Protein AF-A0A8C8RHP8-F1 (afdb_monomer)

Structure (mmCIF, N/CA/C/O backbone):
data_AF-A0A8C8RHP8-F1
#
_entry.id   AF-A0A8C8RHP8-F1
#
loop_
_atom_site.group_PDB
_atom_site.id
_atom_site.type_symbol
_atom_site.label_atom_id
_atom_site.label_alt_id
_atom_site.label_comp_id
_atom_site.label_asym_id
_atom_site.label_entity_id
_atom_site.label_seq_id
_atom_site.pdbx_PDB_ins_code
_atom_site.Cartn_x
_atom_site.Cartn_y
_atom_site.Cartn_z
_atom_site.occupancy
_atom_site.B_iso_or_equiv
_atom_site.auth_seq_id
_atom_site.auth_comp_id
_atom_site.auth_asym_id
_atom_site.auth_atom_id
_atom_site.pdbx_PDB_model_num
ATOM 1 N N . MET A 1 1 ? 25.921 36.607 -24.048 1.00 47.22 1 MET A N 1
ATOM 2 C CA . MET A 1 1 ? 24.919 35.526 -24.138 1.00 47.22 1 MET A CA 1
ATOM 3 C C . MET A 1 1 ? 25.499 34.334 -23.408 1.00 47.22 1 MET A C 1
ATOM 5 O O . MET A 1 1 ? 26.506 33.814 -23.856 1.00 47.22 1 MET A O 1
ATOM 9 N N . SER A 1 2 ? 24.980 34.011 -22.227 1.00 49.50 2 SER A N 1
ATOM 10 C CA . SER A 1 2 ? 25.432 32.855 -21.450 1.00 49.50 2 SER A CA 1
ATOM 11 C C . SER A 1 2 ? 24.870 31.581 -22.078 1.00 49.50 2 SER A C 1
ATOM 13 O O . SER A 1 2 ? 23.648 31.439 -22.143 1.00 49.50 2 SER A O 1
ATOM 15 N N . GLU A 1 3 ? 25.744 30.691 -22.547 1.00 63.91 3 GLU A N 1
ATOM 16 C CA . GLU A 1 3 ? 25.380 29.331 -22.954 1.00 63.91 3 GLU A CA 1
ATOM 17 C C . GLU A 1 3 ? 24.741 28.620 -21.758 1.00 63.91 3 GLU A C 1
ATOM 19 O O . GLU A 1 3 ? 25.352 28.490 -20.695 1.00 63.91 3 GLU A O 1
ATOM 24 N N . GLN A 1 4 ? 23.480 28.214 -21.900 1.00 58.72 4 GLN A N 1
ATOM 25 C CA . GLN A 1 4 ? 22.880 27.276 -20.961 1.00 58.72 4 GLN A CA 1
ATOM 26 C C . GLN A 1 4 ? 23.294 25.862 -21.378 1.00 58.72 4 GLN A C 1
ATOM 28 O O . GLN A 1 4 ? 23.254 25.565 -22.572 1.00 58.72 4 GLN A O 1
ATOM 33 N N . PRO A 1 5 ? 23.692 24.990 -20.438 1.00 62.09 5 PRO A N 1
ATOM 34 C CA . PRO A 1 5 ? 24.022 23.613 -20.773 1.00 62.09 5 PRO A CA 1
ATOM 35 C C . PRO A 1 5 ? 22.772 22.913 -21.313 1.00 62.09 5 PRO A C 1
ATOM 37 O O . PRO A 1 5 ? 21.724 22.928 -20.663 1.00 62.09 5 PRO A O 1
ATOM 40 N N . GLU A 1 6 ? 22.880 22.307 -22.497 1.00 64.94 6 GLU A N 1
ATOM 41 C CA . GLU A 1 6 ? 21.814 21.468 -23.040 1.00 64.94 6 GLU A CA 1
ATOM 42 C C . GLU A 1 6 ? 21.572 20.283 -22.100 1.00 64.94 6 GLU A C 1
ATOM 44 O O . GLU A 1 6 ? 22.398 19.379 -21.957 1.00 64.94 6 GLU A O 1
ATOM 49 N N . LEU A 1 7 ? 20.420 20.296 -21.432 1.00 67.50 7 LEU A N 1
ATOM 50 C CA . LEU A 1 7 ? 19.899 19.157 -20.688 1.00 67.50 7 LEU A CA 1
ATOM 51 C C . LEU A 1 7 ? 19.497 18.069 -21.694 1.00 67.50 7 LEU A C 1
ATOM 53 O O . LEU A 1 7 ? 18.362 18.051 -22.164 1.00 67.50 7 LEU A O 1
ATOM 57 N N . SER A 1 8 ? 20.420 17.166 -22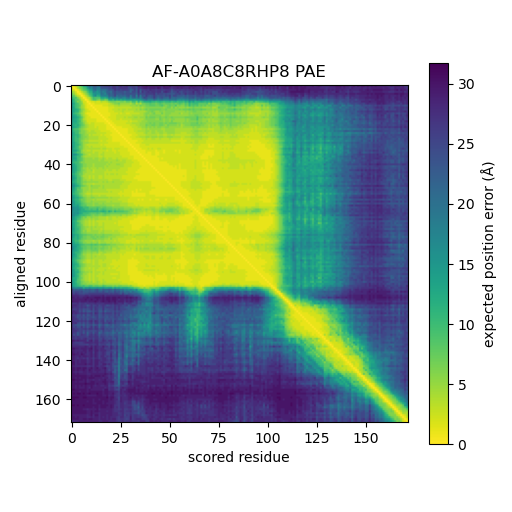.028 1.00 83.31 8 SER A N 1
ATOM 58 C CA . SER A 1 8 ? 20.112 15.944 -22.780 1.00 83.31 8 SER A CA 1
ATOM 59 C C . SER A 1 8 ? 19.968 14.758 -21.823 1.00 83.31 8 SER A C 1
ATOM 61 O O . SER A 1 8 ? 20.799 14.530 -20.944 1.00 83.31 8 SER A O 1
ATOM 63 N N . GLY A 1 9 ? 18.852 14.036 -21.942 1.00 90.56 9 GLY A N 1
ATOM 64 C CA . GLY A 1 9 ? 18.625 12.790 -21.209 1.00 90.56 9 GLY A CA 1
ATOM 65 C C . GLY A 1 9 ? 19.488 11.644 -21.743 1.00 90.56 9 GLY A C 1
ATOM 66 O O . GLY A 1 9 ? 20.145 11.771 -22.775 1.00 90.56 9 GLY A O 1
ATOM 67 N N . LEU A 1 10 ? 19.468 10.505 -21.047 1.00 93.69 10 LEU A N 1
ATOM 68 C CA . LEU A 1 10 ? 20.073 9.273 -21.560 1.00 93.69 10 LEU A CA 1
ATOM 69 C C . LEU A 1 10 ? 19.370 8.844 -22.855 1.00 93.69 10 LEU A C 1
ATOM 71 O O . LEU A 1 10 ? 18.145 8.936 -22.940 1.00 93.69 10 LEU A O 1
AT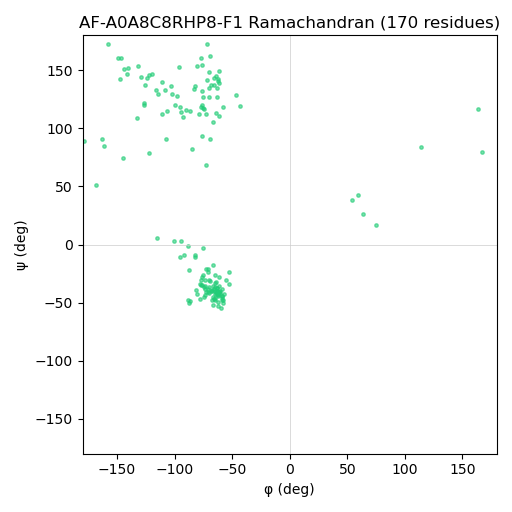OM 75 N N . SER A 1 11 ? 20.136 8.346 -23.831 1.00 95.44 11 SER A N 1
ATOM 76 C CA . SER A 1 11 ? 19.556 7.635 -24.974 1.00 95.44 11 SER A CA 1
ATOM 77 C C . SER A 1 11 ? 18.975 6.294 -24.528 1.00 95.44 11 SER A C 1
ATOM 79 O O . SER A 1 11 ? 19.339 5.766 -23.469 1.00 95.44 11 SER A O 1
ATOM 81 N N . ASP A 1 12 ? 18.113 5.716 -25.358 1.00 96.25 12 ASP A N 1
ATOM 82 C CA . ASP A 1 12 ? 17.510 4.414 -25.085 1.00 96.25 12 ASP A CA 1
ATOM 83 C C . ASP A 1 12 ? 18.587 3.330 -24.926 1.00 96.25 12 ASP A C 1
ATOM 85 O O . ASP A 1 12 ? 18.567 2.563 -23.964 1.00 96.25 12 ASP A O 1
ATOM 89 N N . GLU A 1 13 ? 19.596 3.308 -25.801 1.00 96.69 13 GLU A N 1
ATOM 90 C CA . GLU A 1 13 ? 20.695 2.338 -25.740 1.00 96.69 13 GLU A CA 1
ATOM 91 C C . GLU A 1 13 ? 21.500 2.487 -24.448 1.00 96.69 13 GLU A C 1
ATOM 93 O O . GLU A 1 13 ? 21.848 1.494 -23.804 1.00 96.69 13 GLU A O 1
ATOM 98 N N . ALA A 1 14 ? 21.781 3.730 -24.045 1.00 96.19 14 ALA A N 1
ATOM 99 C CA . ALA A 1 14 ? 22.483 4.009 -22.801 1.00 96.19 14 ALA A CA 1
ATOM 100 C C . ALA A 1 14 ? 21.668 3.543 -21.585 1.00 96.19 14 ALA A C 1
ATOM 102 O O . ALA A 1 14 ? 22.238 2.958 -20.664 1.00 96.19 14 ALA A O 1
ATOM 103 N N . ALA A 1 15 ? 20.347 3.743 -21.593 1.00 97.25 15 ALA A N 1
ATOM 104 C CA . ALA A 1 15 ? 19.465 3.283 -20.527 1.00 97.25 15 ALA A CA 1
ATOM 105 C C . ALA A 1 15 ? 19.433 1.747 -20.430 1.00 97.25 15 ALA A C 1
ATOM 107 O O . ALA A 1 15 ? 19.623 1.200 -19.341 1.00 97.25 15 ALA A O 1
ATOM 108 N N . PHE A 1 16 ? 19.267 1.039 -21.554 1.00 96.94 16 PHE A N 1
ATOM 109 C CA . PHE A 1 16 ? 19.213 -0.427 -21.565 1.00 96.94 16 PHE A CA 1
ATOM 110 C C . PHE A 1 16 ? 20.528 -1.081 -21.132 1.00 96.94 16 PHE A C 1
ATOM 112 O O . PHE A 1 16 ? 20.499 -2.076 -20.409 1.00 96.94 16 PHE A O 1
ATOM 119 N N . ASN A 1 17 ? 21.675 -0.506 -21.502 1.00 97.00 17 ASN A N 1
ATOM 120 C CA . ASN A 1 17 ? 22.989 -1.054 -21.150 1.00 97.00 17 ASN A CA 1
ATOM 121 C C . ASN A 1 17 ? 23.303 -0.999 -19.641 1.00 97.00 17 ASN A C 1
ATOM 123 O O . ASN A 1 17 ? 24.194 -1.712 -19.179 1.00 97.00 17 ASN A O 1
ATOM 127 N N . ILE A 1 18 ? 22.588 -0.177 -18.864 1.00 97.31 18 ILE A N 1
ATOM 128 C CA . ILE A 1 18 ? 22.750 -0.082 -17.401 1.00 97.31 18 ILE A CA 1
ATOM 129 C C . ILE A 1 18 ? 21.870 -1.120 -16.674 1.00 97.31 18 ILE A C 1
ATOM 131 O O . ILE A 1 18 ? 22.145 -1.492 -15.529 1.00 97.31 18 ILE A O 1
ATOM 135 N N . CYS A 1 19 ? 20.813 -1.624 -17.318 1.00 96.69 19 CYS A N 1
ATOM 136 C CA . CYS A 1 19 ? 19.899 -2.591 -16.720 1.00 96.69 19 CYS A CA 1
ATOM 137 C C . CYS A 1 19 ? 20.517 -3.998 -16.660 1.00 96.69 19 CYS A C 1
ATOM 139 O O . CYS A 1 19 ? 20.939 -4.562 -17.663 1.00 96.69 19 CYS A O 1
ATOM 141 N N . SER A 1 20 ? 20.525 -4.601 -15.468 1.00 97.12 20 SER A N 1
ATOM 142 C CA . SER A 1 20 ? 20.994 -5.978 -15.253 1.00 97.12 20 SER A CA 1
ATOM 143 C C . SER A 1 20 ? 19.841 -6.985 -15.258 1.00 97.12 20 SER A C 1
ATOM 145 O O . SER A 1 20 ? 18.715 -6.656 -14.881 1.00 97.12 20 SER A O 1
ATOM 147 N N . SER A 1 21 ? 20.124 -8.238 -15.623 1.00 97.00 21 SER A N 1
ATOM 148 C CA . SER A 1 21 ? 19.159 -9.336 -15.490 1.00 97.00 21 SER A CA 1
ATOM 149 C C . SER A 1 21 ? 18.844 -9.633 -14.012 1.00 97.00 21 SER A C 1
ATOM 151 O O . SER A 1 21 ? 19.770 -9.606 -13.196 1.00 97.00 21 SER A O 1
ATOM 153 N N . PRO A 1 22 ? 17.594 -9.978 -13.647 1.00 97.12 22 PRO A N 1
ATOM 154 C CA . PRO A 1 22 ? 17.244 -10.318 -12.266 1.00 97.12 22 PRO A CA 1
ATOM 155 C C . PRO A 1 22 ? 18.005 -11.544 -11.728 1.00 97.12 22 PRO A C 1
ATOM 157 O O . PRO A 1 22 ? 18.135 -12.552 -12.422 1.00 97.12 22 PRO A O 1
ATOM 160 N N . ASP A 1 23 ? 18.461 -11.489 -10.471 1.00 98.06 23 ASP A N 1
ATOM 161 C CA . ASP A 1 23 ? 19.015 -12.656 -9.765 1.00 98.06 23 ASP A CA 1
ATOM 162 C C . ASP A 1 23 ? 17.889 -13.676 -9.478 1.00 98.06 23 ASP A C 1
ATOM 164 O O . ASP A 1 23 ? 16.814 -13.279 -9.025 1.00 98.06 23 ASP A O 1
ATOM 168 N N . PRO A 1 24 ? 18.093 -14.997 -9.665 1.00 97.69 24 PRO A N 1
ATOM 169 C CA . PRO A 1 24 ? 17.069 -16.008 -9.378 1.00 97.69 24 PRO A CA 1
ATOM 170 C C . PRO A 1 24 ? 16.466 -15.949 -7.964 1.00 97.69 24 PRO A C 1
ATOM 172 O O . PRO A 1 24 ? 15.352 -16.428 -7.753 1.00 97.69 24 PRO A O 1
ATOM 175 N N . LYS A 1 25 ? 17.175 -15.374 -6.986 1.00 96.88 25 LYS A N 1
ATOM 176 C CA . LYS A 1 25 ? 16.687 -15.180 -5.613 1.00 96.88 25 LYS A CA 1
ATOM 177 C C . LYS A 1 25 ? 15.634 -14.080 -5.488 1.00 96.88 25 LYS A C 1
ATOM 179 O O . LYS A 1 25 ? 14.898 -14.089 -4.508 1.00 96.88 25 LYS A O 1
ATOM 184 N N . THR A 1 26 ? 15.548 -13.150 -6.439 1.00 96.81 26 THR A N 1
ATOM 185 C CA . THR A 1 26 ? 14.559 -12.058 -6.422 1.00 96.81 26 THR A CA 1
ATOM 186 C C . THR A 1 26 ? 13.298 -12.386 -7.221 1.00 96.81 26 THR A C 1
ATOM 188 O O . THR A 1 26 ? 12.403 -11.550 -7.304 1.00 96.81 26 THR A O 1
ATOM 191 N N . LYS A 1 27 ? 13.187 -13.603 -7.777 1.00 96.38 27 LYS A N 1
ATOM 192 C CA . LYS A 1 27 ? 12.086 -14.018 -8.668 1.00 96.38 27 LYS A CA 1
ATOM 193 C C . LYS A 1 27 ? 10.680 -13.844 -8.070 1.00 96.38 27 LYS A C 1
ATOM 195 O O . LYS A 1 27 ? 9.737 -13.600 -8.812 1.00 96.38 27 LYS A O 1
ATOM 200 N N . ASP A 1 28 ? 10.559 -13.964 -6.747 1.00 95.75 28 ASP A N 1
ATOM 201 C CA . ASP A 1 28 ? 9.282 -13.903 -6.025 1.00 95.75 28 ASP A CA 1
ATOM 202 C C . ASP A 1 28 ? 9.048 -12.527 -5.366 1.00 95.75 28 ASP A C 1
ATOM 204 O O . ASP A 1 28 ? 8.054 -12.328 -4.666 1.00 95.75 28 ASP A O 1
ATOM 208 N N . PHE A 1 29 ? 9.959 -11.562 -5.558 1.00 97.62 29 PHE A N 1
ATOM 209 C CA . PHE A 1 29 ? 9.779 -10.204 -5.044 1.00 97.62 29 PHE A CA 1
ATOM 210 C C . PHE A 1 29 ? 8.667 -9.482 -5.805 1.00 97.62 29 PHE A C 1
ATOM 212 O O . PHE A 1 29 ? 8.451 -9.682 -7.000 1.00 97.62 29 PHE A O 1
ATOM 219 N N . LEU A 1 30 ? 7.974 -8.588 -5.104 1.00 96.88 30 LEU A N 1
ATOM 220 C CA . LEU A 1 30 ? 6.924 -7.761 -5.680 1.00 96.88 30 LEU A CA 1
ATOM 221 C C . LEU A 1 30 ? 6.969 -6.348 -5.099 1.00 96.88 30 LEU A C 1
ATOM 223 O O . LEU A 1 30 ? 7.301 -6.154 -3.928 1.00 96.88 30 LEU A O 1
ATOM 227 N N . LEU A 1 31 ? 6.608 -5.355 -5.915 1.00 97.31 31 LEU A N 1
ATOM 228 C CA . LEU A 1 31 ? 6.388 -3.991 -5.442 1.00 97.31 31 LEU A CA 1
ATOM 229 C C . LEU A 1 31 ? 5.037 -3.937 -4.723 1.00 97.31 31 LEU A C 1
ATOM 231 O O . LEU A 1 31 ? 3.977 -3.816 -5.341 1.00 97.31 31 LEU A O 1
ATOM 235 N N . GLN A 1 32 ? 5.095 -4.117 -3.408 1.00 98.06 32 GLN A N 1
ATOM 236 C CA . GLN A 1 32 ? 3.914 -4.340 -2.578 1.00 98.06 32 GLN A CA 1
ATOM 237 C C . GLN A 1 32 ? 3.165 -3.041 -2.304 1.00 98.06 32 GLN A C 1
ATOM 239 O O . GLN A 1 32 ? 1.947 -2.996 -2.456 1.00 98.06 32 GLN A O 1
ATOM 244 N N . GLN A 1 33 ? 3.882 -1.984 -1.925 1.00 95.25 33 GLN A N 1
ATOM 245 C CA . GLN A 1 33 ? 3.274 -0.747 -1.450 1.00 95.25 33 GLN A CA 1
ATOM 246 C C . GLN A 1 33 ? 4.026 0.500 -1.885 1.00 95.25 33 GLN A C 1
ATOM 248 O O . GLN A 1 33 ? 5.249 0.503 -2.018 1.00 95.25 33 GLN A O 1
ATOM 253 N N . THR A 1 34 ? 3.269 1.583 -2.018 1.00 98.12 34 THR A N 1
ATOM 254 C CA . THR A 1 34 ? 3.766 2.957 -1.958 1.00 98.12 34 THR A CA 1
ATOM 255 C C . THR A 1 34 ? 3.161 3.626 -0.732 1.00 98.12 34 THR A C 1
ATOM 257 O O . THR A 1 34 ? 1.948 3.579 -0.546 1.00 98.12 34 THR A O 1
ATOM 260 N N . MET A 1 35 ? 3.990 4.249 0.105 1.00 98.06 35 MET A N 1
ATOM 261 C CA . MET A 1 35 ? 3.529 4.886 1.339 1.00 98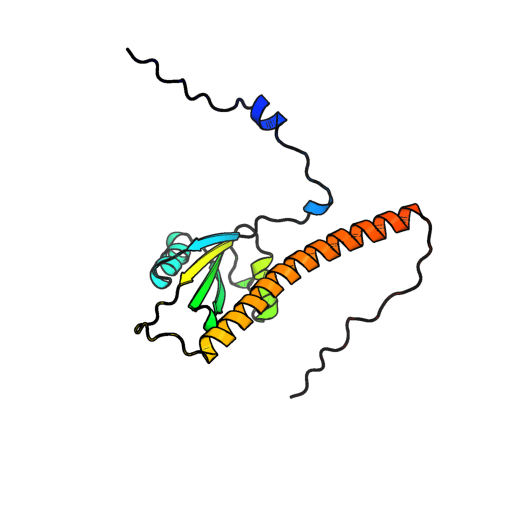.06 35 MET A CA 1
ATOM 262 C C . MET A 1 35 ? 3.439 6.401 1.185 1.00 98.06 35 MET A C 1
ATOM 264 O O . MET A 1 35 ? 4.405 7.047 0.776 1.00 98.06 35 MET A O 1
ATOM 268 N N . LEU A 1 36 ? 2.295 6.975 1.564 1.00 96.94 36 LEU A N 1
ATOM 269 C CA . LEU A 1 36 ? 2.070 8.417 1.628 1.00 96.94 36 LEU A CA 1
ATOM 270 C C . LEU A 1 36 ? 1.581 8.827 3.018 1.00 96.94 36 LEU A C 1
ATOM 272 O O . LEU A 1 36 ? 0.690 8.212 3.606 1.00 96.94 36 LEU A O 1
ATOM 276 N N . ARG A 1 37 ? 2.119 9.930 3.542 1.00 97.25 37 ARG A N 1
ATOM 277 C CA . ARG A 1 37 ? 1.617 10.523 4.788 1.00 97.25 37 ARG A CA 1
ATOM 278 C C . ARG A 1 37 ? 0.413 11.405 4.501 1.00 97.25 37 ARG A C 1
ATOM 280 O O . ARG A 1 37 ? 0.456 12.249 3.610 1.00 97.25 37 ARG A O 1
ATOM 287 N N . ILE A 1 38 ? -0.633 11.252 5.303 1.00 97.00 38 ILE A N 1
ATOM 288 C CA . ILE A 1 38 ? -1.892 11.977 5.143 1.00 97.00 38 ILE A CA 1
ATOM 289 C C . ILE A 1 38 ? -2.273 12.754 6.402 1.00 97.00 38 ILE A C 1
ATOM 291 O O . ILE A 1 38 ? -2.076 12.316 7.539 1.00 97.00 38 ILE A O 1
ATOM 295 N N . LYS A 1 39 ? -2.854 13.938 6.190 1.00 94.75 39 LYS A N 1
ATOM 296 C CA . LYS A 1 39 ? -3.265 14.834 7.277 1.00 94.75 39 LYS A CA 1
ATOM 297 C C . LYS A 1 39 ? -4.603 14.436 7.898 1.00 94.75 39 LYS A C 1
ATOM 299 O O . LYS A 1 39 ? -4.723 14.474 9.115 1.00 94.75 39 LYS A O 1
ATOM 304 N N . ASP A 1 40 ? -5.588 14.075 7.078 1.00 95.75 40 ASP A N 1
ATOM 305 C CA . ASP A 1 40 ? -6.945 13.734 7.516 1.00 95.75 40 ASP A CA 1
ATOM 306 C C . ASP A 1 40 ? -7.399 12.425 6.846 1.00 95.75 40 ASP A C 1
ATOM 308 O O . ASP A 1 40 ? -7.674 12.424 5.642 1.00 95.75 40 ASP A O 1
ATOM 312 N N . PRO A 1 41 ? -7.497 11.311 7.597 1.00 97.00 41 PRO A N 1
ATOM 313 C CA . PRO A 1 41 ? -7.861 10.016 7.040 1.00 97.00 41 PRO A CA 1
ATOM 314 C C . PRO A 1 41 ? -9.283 9.985 6.498 1.00 97.00 41 PRO A C 1
ATOM 316 O O . PRO A 1 41 ? -9.530 9.239 5.562 1.00 97.00 41 PRO A O 1
ATOM 319 N N . LYS A 1 42 ? -10.212 10.809 6.997 1.00 97.75 42 LYS A N 1
ATOM 320 C CA . LYS A 1 42 ? -11.591 10.801 6.491 1.00 97.75 42 LYS A CA 1
ATOM 321 C C . LYS A 1 42 ? -11.646 11.316 5.058 1.00 97.75 42 LYS A C 1
ATOM 323 O O . LYS A 1 42 ? -12.225 10.667 4.195 1.00 97.75 42 LYS A O 1
ATOM 328 N N . LYS A 1 43 ? -10.988 12.452 4.804 1.00 98.06 43 LYS A N 1
ATOM 329 C CA . LYS A 1 43 ? -10.902 13.046 3.463 1.00 98.06 43 LYS A CA 1
ATOM 330 C C . LYS A 1 43 ? -10.130 12.151 2.504 1.00 98.06 43 LYS A C 1
ATOM 332 O O . LYS A 1 43 ? -10.552 11.972 1.368 1.00 98.06 43 LYS A O 1
ATOM 337 N N . SER A 1 44 ? -9.014 11.579 2.959 1.00 98.31 44 SER A N 1
ATOM 338 C CA . SER A 1 44 ? -8.212 10.690 2.121 1.00 98.31 44 SER A CA 1
ATOM 339 C C . SER A 1 44 ? -8.956 9.399 1.778 1.00 98.31 44 SER A C 1
ATOM 341 O O . SER A 1 44 ? -8.993 9.033 0.610 1.00 98.31 44 SER A O 1
ATOM 343 N N . LEU A 1 45 ? -9.585 8.731 2.751 1.00 98.62 45 LEU A N 1
ATOM 344 C CA . LEU A 1 45 ? -10.348 7.508 2.489 1.00 98.62 45 LEU A CA 1
ATOM 345 C C . LEU A 1 45 ? -11.530 7.773 1.557 1.00 98.62 45 LEU A C 1
ATOM 347 O O . LEU A 1 45 ? -11.722 7.007 0.621 1.00 98.62 45 LEU A O 1
ATOM 351 N N . ASP A 1 46 ? -12.276 8.862 1.757 1.00 98.62 46 ASP A N 1
ATOM 352 C CA . ASP A 1 46 ? -13.353 9.249 0.840 1.00 98.62 46 ASP A CA 1
ATOM 353 C C . ASP A 1 46 ? -12.824 9.464 -0.585 1.00 98.62 46 ASP A C 1
ATOM 355 O O . ASP A 1 46 ? -13.344 8.879 -1.529 1.00 98.62 46 ASP A O 1
ATOM 359 N N . PHE A 1 47 ? -11.734 10.215 -0.746 1.00 98.69 47 PHE A N 1
ATOM 360 C CA . PHE A 1 47 ? -11.129 10.451 -2.055 1.00 98.69 47 PHE A CA 1
ATOM 361 C C . PHE A 1 47 ? -10.683 9.150 -2.741 1.00 98.69 47 PHE A C 1
ATOM 363 O O . PHE A 1 47 ? -11.116 8.856 -3.854 1.00 98.69 47 PHE A O 1
ATOM 370 N N . TYR A 1 48 ? -9.858 8.337 -2.078 1.00 98.62 48 TYR A N 1
ATOM 371 C CA . TYR A 1 48 ? -9.311 7.131 -2.701 1.00 98.62 48 TYR A CA 1
ATOM 372 C C . TYR A 1 48 ? -10.375 6.054 -2.945 1.00 98.62 48 TYR A C 1
ATOM 374 O O . TYR A 1 48 ? -10.275 5.328 -3.928 1.00 98.62 48 TYR A O 1
ATOM 382 N N . THR A 1 49 ? -11.411 5.961 -2.107 1.00 98.44 49 THR A N 1
ATOM 383 C CA . THR A 1 49 ? -12.462 4.948 -2.291 1.00 98.44 49 THR A CA 1
ATOM 384 C C . THR A 1 49 ? -13.583 5.411 -3.218 1.00 98.44 49 THR A C 1
ATOM 386 O O . THR A 1 49 ? -13.915 4.709 -4.165 1.00 98.44 49 THR A O 1
ATOM 389 N N . ARG A 1 50 ? -14.159 6.599 -3.001 1.00 98.31 50 ARG A N 1
ATOM 390 C CA . ARG A 1 50 ? -15.323 7.084 -3.759 1.00 98.31 50 ARG A CA 1
ATOM 391 C C . ARG A 1 50 ? -14.948 7.692 -5.108 1.00 98.31 50 ARG A C 1
ATOM 393 O O . ARG A 1 50 ? -15.695 7.509 -6.060 1.00 98.31 50 ARG A O 1
ATOM 400 N N . ILE A 1 51 ? -13.843 8.439 -5.187 1.00 98.25 51 ILE A N 1
ATOM 401 C CA . ILE A 1 51 ? -13.427 9.109 -6.433 1.00 98.25 51 ILE A CA 1
ATOM 402 C C . ILE A 1 51 ? -12.554 8.187 -7.277 1.00 98.25 51 ILE A C 1
ATOM 404 O O . ILE A 1 51 ? -12.786 8.059 -8.473 1.00 98.25 51 ILE A O 1
ATOM 408 N N . LEU A 1 52 ? -11.559 7.548 -6.657 1.00 98.19 52 LEU A N 1
ATOM 409 C CA . LEU A 1 52 ? -10.615 6.690 -7.376 1.00 98.19 52 LEU A CA 1
ATOM 410 C C . LEU A 1 52 ? -11.034 5.218 -7.421 1.00 98.19 52 LEU A C 1
ATOM 412 O O . LEU A 1 52 ? -10.422 4.459 -8.155 1.00 98.19 52 LEU A O 1
ATOM 416 N N . GLY A 1 53 ? -12.070 4.802 -6.687 1.00 98.19 53 GLY A N 1
ATOM 417 C CA . GLY A 1 53 ? -12.592 3.433 -6.764 1.00 98.19 53 GLY A CA 1
ATOM 418 C C . GLY A 1 53 ? -11.730 2.374 -6.068 1.00 98.19 53 GLY A C 1
ATOM 419 O O . GLY A 1 53 ? -11.894 1.190 -6.345 1.00 98.19 53 GLY A O 1
ATOM 420 N N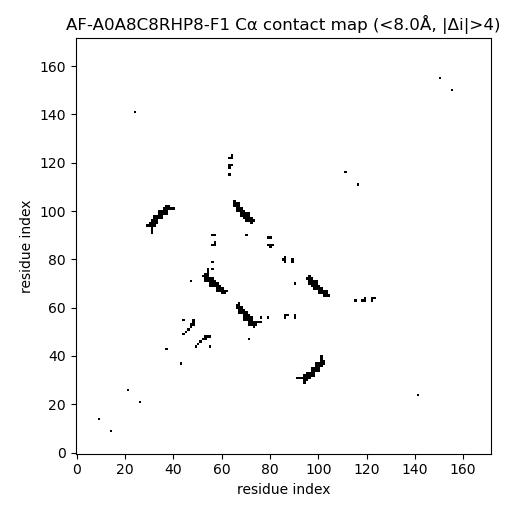 . MET A 1 54 ? -10.808 2.760 -5.181 1.00 98.62 54 MET A N 1
ATOM 421 C CA . MET A 1 54 ? -10.014 1.800 -4.410 1.00 98.62 54 MET A CA 1
ATOM 422 C C . MET A 1 54 ? -10.819 1.188 -3.258 1.00 98.62 54 MET A C 1
ATOM 424 O O . MET A 1 54 ? -11.786 1.757 -2.745 1.00 98.62 54 MET A O 1
ATOM 428 N N . THR A 1 55 ? -10.349 0.046 -2.775 1.00 98.62 55 THR A N 1
ATOM 429 C CA . THR A 1 55 ? -10.896 -0.659 -1.619 1.00 98.62 55 THR A CA 1
ATOM 430 C C . THR A 1 55 ? -9.942 -0.542 -0.434 1.00 98.62 55 THR A C 1
ATOM 432 O O . THR A 1 55 ? -8.744 -0.777 -0.568 1.00 98.62 55 THR A O 1
ATOM 435 N N . LEU A 1 56 ? -10.469 -0.201 0.747 1.00 98.50 56 LEU A N 1
ATOM 436 C CA . LEU A 1 56 ? -9.726 -0.297 2.006 1.00 98.50 56 LEU A CA 1
ATOM 437 C C . LEU A 1 56 ? -9.591 -1.774 2.405 1.00 98.50 56 LEU A C 1
ATOM 439 O O . LEU A 1 56 ? -10.585 -2.403 2.759 1.00 98.50 56 LEU A O 1
ATOM 443 N N . LEU A 1 57 ? -8.367 -2.296 2.373 1.00 98.06 57 LEU A N 1
ATOM 444 C CA . LEU A 1 57 ? -8.058 -3.699 2.658 1.00 98.06 57 LEU A CA 1
ATOM 445 C C . LEU A 1 57 ? -7.852 -3.947 4.154 1.00 98.06 57 LEU A C 1
ATOM 447 O O . LEU A 1 57 ? -8.416 -4.869 4.742 1.00 98.06 57 LEU A O 1
ATOM 451 N N . GLN A 1 58 ? -7.040 -3.097 4.784 1.00 97.00 58 GLN A N 1
ATOM 452 C CA . GLN A 1 58 ? -6.612 -3.268 6.168 1.00 97.00 58 GLN A CA 1
ATOM 453 C C . GLN A 1 58 ? -6.416 -1.910 6.838 1.00 97.00 58 GLN A C 1
ATOM 455 O O . GLN A 1 58 ? -5.891 -0.966 6.245 1.00 97.00 58 GLN A O 1
ATOM 460 N N . LYS A 1 59 ? -6.791 -1.837 8.115 1.00 96.69 59 LYS A N 1
ATOM 461 C CA . LYS A 1 59 ? -6.423 -0.750 9.023 1.00 96.69 59 LYS A CA 1
ATOM 462 C C . LYS A 1 59 ? -5.560 -1.319 10.141 1.00 96.69 59 LYS A C 1
ATOM 464 O O . LYS A 1 59 ? -5.918 -2.338 10.731 1.00 96.69 59 LYS A O 1
ATOM 469 N N . CYS A 1 60 ? -4.449 -0.656 10.435 1.00 93.12 60 CYS A N 1
ATOM 470 C CA . CYS A 1 60 ? -3.557 -1.019 11.532 1.00 93.12 60 CYS A CA 1
ATOM 471 C C . CYS A 1 60 ? -3.344 0.201 12.424 1.00 93.12 60 CYS A C 1
ATOM 473 O O . CYS A 1 60 ? -2.867 1.233 11.957 1.00 93.12 60 CYS A O 1
ATOM 475 N N . ASP A 1 61 ? -3.677 0.091 13.707 1.00 92.56 61 ASP A N 1
ATOM 476 C CA . ASP A 1 61 ? -3.438 1.154 14.681 1.00 92.56 61 ASP A CA 1
ATOM 477 C C . ASP A 1 61 ? -2.239 0.824 15.556 1.00 92.56 61 ASP A C 1
ATOM 479 O O . ASP A 1 61 ? -2.116 -0.282 16.084 1.00 92.56 61 ASP A O 1
ATOM 483 N N . PHE A 1 62 ? -1.390 1.822 15.780 1.00 89.94 62 PHE A N 1
ATOM 484 C CA . PHE A 1 62 ? -0.252 1.717 16.681 1.00 89.94 62 PHE A CA 1
ATOM 485 C C . PHE A 1 62 ? -0.359 2.791 17.768 1.00 89.94 62 PHE A C 1
ATOM 487 O O . PHE A 1 62 ? 0.334 3.810 17.693 1.00 89.94 62 PHE A O 1
ATOM 494 N N . PRO A 1 63 ? -1.193 2.582 18.808 1.00 87.00 63 PRO A N 1
ATOM 495 C CA . PRO A 1 63 ? -1.463 3.589 19.837 1.00 87.00 63 PRO A CA 1
ATOM 496 C C . PRO A 1 63 ? -0.195 4.073 20.533 1.00 87.00 63 PRO A C 1
ATOM 498 O O . PRO A 1 63 ? 0.008 5.269 20.716 1.00 87.00 63 PRO A O 1
ATOM 501 N N . THR A 1 64 ? 0.708 3.141 20.848 1.00 82.38 64 THR A N 1
ATOM 502 C CA . THR A 1 64 ? 1.991 3.455 21.469 1.00 82.38 64 THR A CA 1
ATOM 503 C C . THR A 1 64 ? 2.811 4.401 20.595 1.00 82.38 64 THR A C 1
ATOM 505 O O . THR A 1 64 ? 3.332 5.380 21.109 1.00 82.38 64 THR A O 1
ATOM 508 N N . MET A 1 65 ? 2.880 4.160 19.281 1.00 78.31 65 MET A N 1
ATOM 509 C CA . MET A 1 65 ? 3.662 4.971 18.337 1.00 78.31 65 MET A CA 1
ATOM 510 C C . MET A 1 65 ? 2.894 6.164 17.754 1.00 78.31 65 MET A C 1
ATOM 512 O O . MET A 1 65 ? 3.476 6.953 17.014 1.00 78.31 65 MET A O 1
ATOM 516 N N . LYS A 1 66 ? 1.621 6.336 18.131 1.00 88.94 66 LYS A N 1
ATOM 517 C CA . LYS A 1 66 ? 0.763 7.470 17.764 1.00 88.94 66 LYS A CA 1
ATOM 518 C C . LYS A 1 66 ? 0.568 7.632 16.254 1.00 88.94 66 LYS A C 1
ATOM 520 O O . LYS A 1 66 ? 0.592 8.748 15.742 1.00 88.94 66 LYS A O 1
ATOM 525 N N . PHE A 1 67 ? 0.345 6.539 15.532 1.00 88.88 67 PHE A N 1
ATOM 526 C CA . PHE A 1 67 ? -0.090 6.602 14.136 1.00 88.88 67 PHE A CA 1
ATOM 527 C C . PHE A 1 67 ? -1.012 5.436 13.770 1.00 88.88 67 PHE A C 1
ATOM 529 O O . PHE A 1 67 ? -1.029 4.402 14.442 1.00 88.88 67 PHE A O 1
ATOM 536 N N . SER A 1 68 ? -1.757 5.621 12.685 1.00 94.50 68 SER A N 1
ATOM 537 C CA . SER A 1 68 ? -2.566 4.590 12.036 1.00 94.50 68 SER A CA 1
ATOM 538 C C . SER A 1 68 ? -2.133 4.433 10.582 1.00 94.50 68 SER A C 1
ATOM 540 O O . SER A 1 68 ? -1.782 5.420 9.932 1.00 94.50 68 SER A O 1
ATOM 542 N N . LEU A 1 69 ? -2.196 3.206 10.076 1.00 97.25 69 LEU A N 1
ATOM 543 C CA . LEU A 1 69 ? -1.973 2.858 8.677 1.00 97.25 69 LEU A CA 1
ATOM 544 C C . LEU A 1 69 ? -3.288 2.401 8.048 1.00 97.25 69 LEU A C 1
ATOM 546 O O . LEU A 1 69 ? -4.052 1.658 8.673 1.00 97.25 69 LEU A O 1
ATOM 550 N N . TYR A 1 70 ? -3.525 2.821 6.811 1.00 98.44 70 TYR A N 1
ATOM 551 C CA . TYR A 1 70 ? -4.657 2.394 5.995 1.00 98.44 70 TYR A CA 1
ATOM 552 C C . TYR A 1 70 ? -4.124 1.871 4.666 1.00 98.44 70 TYR A C 1
ATOM 554 O O . TYR A 1 70 ? -3.473 2.615 3.940 1.00 98.44 70 TYR A O 1
ATOM 562 N N . PHE A 1 71 ? -4.396 0.609 4.355 1.00 98.44 71 PHE A N 1
ATOM 563 C CA . PHE A 1 71 ? -3.945 -0.041 3.127 1.00 98.44 71 PHE A CA 1
ATOM 564 C C . PHE A 1 71 ? -5.078 -0.062 2.114 1.00 98.44 71 PHE A C 1
ATOM 566 O O . PHE A 1 71 ? -6.132 -0.632 2.395 1.00 98.44 71 PHE A O 1
ATOM 573 N N . LEU A 1 72 ? -4.867 0.551 0.953 1.00 98.62 72 LEU A N 1
ATOM 574 C CA . LEU A 1 72 ? -5.840 0.594 -0.132 1.00 98.62 72 LEU A CA 1
ATOM 575 C C . LEU A 1 72 ? -5.282 -0.052 -1.396 1.00 98.62 72 LEU A C 1
ATOM 577 O O . LEU A 1 72 ? -4.089 0.048 -1.661 1.00 98.62 72 LEU A O 1
ATOM 581 N N . ALA A 1 73 ? -6.137 -0.692 -2.186 1.00 98.56 73 ALA A N 1
ATOM 582 C CA . ALA A 1 73 ? -5.773 -1.215 -3.501 1.00 98.56 73 ALA A CA 1
ATOM 583 C C . ALA A 1 73 ? -7.013 -1.402 -4.384 1.00 98.56 73 ALA A C 1
ATOM 585 O O . ALA A 1 73 ? -8.145 -1.284 -3.909 1.00 98.56 73 ALA A O 1
ATOM 586 N N . TYR A 1 74 ? -6.800 -1.728 -5.656 1.00 98.56 74 TYR A N 1
ATOM 587 C CA . TYR A 1 74 ? -7.857 -2.188 -6.556 1.00 98.56 74 TYR A CA 1
ATOM 588 C C . TYR A 1 74 ? -8.071 -3.694 -6.387 1.00 98.56 74 TYR A C 1
ATOM 590 O O . TYR A 1 74 ? -7.525 -4.493 -7.138 1.00 98.56 74 TYR A O 1
ATOM 598 N N . GLU A 1 75 ? -8.848 -4.068 -5.375 1.00 98.12 75 GLU A N 1
ATOM 599 C CA . GLU A 1 75 ? -9.215 -5.457 -5.076 1.00 98.12 75 GLU A CA 1
ATOM 600 C C . GLU A 1 75 ? -10.727 -5.551 -4.838 1.00 98.12 75 GLU A C 1
ATOM 602 O O . GLU A 1 75 ? -11.355 -4.574 -4.393 1.00 98.12 75 GLU A O 1
ATOM 607 N N . ASP A 1 76 ? -11.302 -6.729 -5.091 1.00 97.50 76 ASP A N 1
ATOM 608 C CA . ASP A 1 76 ? -12.685 -7.014 -4.717 1.00 97.50 76 ASP A CA 1
ATOM 609 C C . ASP A 1 76 ? -12.792 -7.119 -3.187 1.00 97.50 76 ASP A C 1
ATOM 611 O O . ASP A 1 76 ? -11.991 -7.760 -2.506 1.00 97.50 76 ASP A O 1
ATOM 615 N N . LYS A 1 77 ? -13.822 -6.482 -2.632 1.00 95.69 77 LYS A N 1
ATOM 616 C CA . LYS A 1 77 ? -14.159 -6.565 -1.209 1.00 95.69 77 LYS A CA 1
ATOM 617 C C . LYS A 1 77 ? -14.503 -7.991 -0.782 1.00 95.69 77 LYS A C 1
ATOM 619 O O . LYS A 1 77 ? -14.305 -8.318 0.385 1.00 95.69 77 LYS A O 1
ATOM 624 N N . ASN A 1 78 ? -15.016 -8.811 -1.698 1.00 97.19 78 ASN A N 1
ATOM 625 C CA . ASN A 1 78 ? -15.400 -10.194 -1.424 1.00 97.19 78 ASN A CA 1
ATOM 626 C C . ASN A 1 78 ? -14.191 -11.116 -1.209 1.00 97.19 78 ASN A C 1
ATOM 628 O O . ASN A 1 78 ? -14.314 -12.116 -0.505 1.00 97.19 78 ASN A O 1
ATOM 632 N N . ASP A 1 79 ? -13.025 -10.750 -1.746 1.00 97.06 79 ASP A N 1
ATOM 633 C CA . ASP A 1 79 ? -11.789 -11.526 -1.608 1.00 97.06 79 ASP A CA 1
ATOM 634 C C . ASP A 1 79 ? -11.063 -11.259 -0.282 1.00 97.06 79 ASP A C 1
ATOM 636 O O . ASP A 1 79 ? -10.107 -11.959 0.055 1.00 97.06 79 ASP A O 1
ATOM 640 N N . ILE A 1 80 ? -11.502 -10.251 0.485 1.00 97.62 80 ILE A N 1
ATOM 641 C CA . ILE A 1 80 ? -10.873 -9.858 1.747 1.00 97.62 80 ILE A CA 1
ATOM 642 C C . ILE A 1 80 ? -11.214 -10.895 2.832 1.00 97.62 80 ILE A C 1
ATOM 644 O O . ILE A 1 80 ? -12.379 -10.996 3.237 1.00 97.62 80 ILE A O 1
ATOM 648 N N . PRO A 1 81 ? -10.220 -11.615 3.390 1.00 97.25 81 PRO A N 1
ATOM 649 C CA . PRO A 1 81 ? -10.477 -12.592 4.442 1.00 97.25 81 PRO A CA 1
ATOM 650 C C . PRO A 1 81 ? -11.068 -11.949 5.700 1.00 97.25 81 PRO A C 1
ATOM 652 O O . PRO A 1 81 ? -10.670 -10.858 6.123 1.00 97.25 81 PRO A O 1
ATOM 655 N N . GLN A 1 82 ? -11.998 -12.652 6.348 1.00 95.12 82 GLN A N 1
ATOM 656 C CA . GLN A 1 82 ? -12.628 -12.166 7.578 1.00 95.12 82 GLN A CA 1
ATOM 657 C C . GLN A 1 82 ? -11.718 -12.333 8.798 1.00 95.12 82 GLN A C 1
ATOM 659 O O . GLN A 1 82 ? -11.706 -11.454 9.663 1.00 95.12 82 GLN A O 1
ATOM 664 N N . ASP A 1 83 ? -10.907 -13.393 8.859 1.00 95.50 83 ASP A N 1
ATOM 665 C CA . ASP A 1 83 ? -9.931 -13.550 9.938 1.00 95.50 83 ASP A CA 1
ATOM 666 C C . ASP A 1 83 ? -8.842 -12.469 9.866 1.00 95.50 83 ASP A C 1
ATOM 668 O O . ASP A 1 83 ? -8.318 -12.137 8.803 1.00 95.50 83 ASP A O 1
ATOM 672 N N . THR A 1 84 ? -8.481 -11.910 11.021 1.00 90.38 84 THR A N 1
ATOM 673 C CA . THR A 1 84 ? -7.529 -10.791 11.093 1.00 90.38 84 THR A CA 1
ATOM 674 C C . THR A 1 84 ? -6.127 -11.191 10.626 1.00 90.38 84 THR A C 1
ATOM 676 O O . THR A 1 84 ? -5.449 -10.401 9.964 1.00 90.38 84 THR A O 1
ATOM 679 N N . LYS A 1 85 ? -5.659 -12.396 10.974 1.00 90.38 85 LYS A N 1
ATOM 680 C CA . LYS A 1 85 ? -4.306 -12.851 10.620 1.00 90.38 85 LYS A CA 1
ATOM 681 C C . LYS A 1 85 ? -4.232 -13.185 9.138 1.00 90.38 85 LYS A C 1
ATOM 683 O O . LYS A 1 85 ? -3.281 -12.773 8.475 1.00 90.38 85 LYS A O 1
ATOM 688 N N . GLU A 1 86 ? -5.248 -13.865 8.619 1.00 93.19 86 GLU A N 1
ATOM 689 C CA . GLU A 1 86 ? -5.356 -14.178 7.194 1.00 93.19 86 GLU A CA 1
ATOM 690 C C . GLU A 1 86 ? -5.458 -12.907 6.353 1.00 93.19 86 GLU A C 1
ATOM 692 O O . GLU A 1 86 ? -4.720 -12.759 5.383 1.00 93.19 86 GLU A O 1
ATOM 697 N N . ARG A 1 87 ? -6.276 -11.935 6.771 1.00 95.25 87 ARG A N 1
ATOM 698 C CA . ARG A 1 87 ? -6.394 -10.633 6.097 1.00 95.25 87 ARG A CA 1
ATOM 699 C C . ARG A 1 87 ? -5.081 -9.873 6.064 1.00 95.25 87 ARG A C 1
ATOM 701 O O . ARG A 1 87 ? -4.748 -9.266 5.049 1.00 95.25 87 ARG A O 1
ATOM 708 N N . THR A 1 88 ? -4.324 -9.930 7.157 1.00 92.94 88 THR A N 1
ATOM 709 C CA . THR A 1 88 ? -2.998 -9.315 7.251 1.00 92.94 88 THR A CA 1
ATOM 710 C C . THR A 1 88 ? -2.048 -9.947 6.232 1.00 92.94 88 THR A C 1
ATOM 712 O O . THR A 1 88 ? -1.467 -9.236 5.414 1.00 92.94 88 THR A O 1
ATOM 715 N N . ALA A 1 89 ? -1.928 -11.279 6.228 1.00 93.81 89 ALA A N 1
ATOM 716 C CA . ALA A 1 89 ? -1.078 -11.996 5.277 1.00 93.81 89 ALA A CA 1
ATOM 717 C C . ALA A 1 89 ? -1.512 -11.759 3.819 1.00 93.81 89 ALA A C 1
ATOM 719 O O . ALA A 1 89 ? -0.679 -11.506 2.950 1.00 93.81 89 ALA A O 1
ATOM 720 N N . TRP A 1 90 ? -2.821 -11.775 3.564 1.00 97.56 90 TRP A N 1
ATOM 721 C CA . TRP A 1 90 ? -3.402 -11.516 2.254 1.00 97.56 90 TRP A CA 1
ATOM 722 C C . TRP A 1 90 ? -3.094 -10.095 1.768 1.00 97.56 90 TRP A C 1
ATOM 724 O O . TRP A 1 90 ? -2.540 -9.941 0.679 1.00 97.56 90 TRP A O 1
ATOM 734 N N . THR A 1 91 ? -3.333 -9.073 2.598 1.00 96.38 91 THR A N 1
ATOM 735 C CA . THR A 1 91 ? -3.087 -7.656 2.268 1.00 96.38 91 THR A CA 1
ATOM 736 C C . THR A 1 91 ? -1.625 -7.415 1.903 1.00 96.38 91 THR A C 1
ATOM 738 O O . THR A 1 91 ? -1.338 -6.840 0.856 1.00 96.38 91 THR A O 1
ATOM 741 N N . PHE A 1 92 ? -0.686 -7.917 2.711 1.00 95.81 92 PHE A N 1
ATOM 742 C CA . PHE A 1 92 ? 0.751 -7.738 2.468 1.00 95.81 92 PHE A CA 1
ATOM 743 C C . PHE A 1 92 ? 1.310 -8.612 1.333 1.00 95.81 92 PHE A C 1
ATOM 745 O O . PHE A 1 92 ? 2.476 -8.475 0.974 1.00 95.81 92 PHE A O 1
ATOM 752 N N . SER A 1 93 ? 0.486 -9.474 0.732 1.00 96.19 93 SER A N 1
ATOM 753 C CA . SER A 1 93 ? 0.813 -10.188 -0.510 1.00 96.19 93 SER A CA 1
ATOM 754 C C . SER A 1 93 ? 0.278 -9.494 -1.770 1.00 96.19 93 SER A C 1
ATOM 756 O O . SER A 1 93 ? 0.634 -9.892 -2.880 1.00 96.19 93 SER A O 1
ATOM 758 N N . ARG A 1 94 ? -0.591 -8.479 -1.627 1.00 98.00 94 ARG A N 1
ATOM 759 C CA . ARG A 1 94 ? -1.149 -7.735 -2.764 1.00 98.00 94 ARG A CA 1
ATOM 760 C C . ARG A 1 94 ? -0.087 -6.837 -3.389 1.00 98.00 94 ARG A C 1
ATOM 762 O O . ARG A 1 94 ? 0.718 -6.225 -2.686 1.00 98.00 94 ARG A O 1
ATOM 769 N N . LYS A 1 95 ? -0.097 -6.747 -4.718 1.00 97.88 95 LYS A N 1
ATOM 770 C CA . LYS A 1 95 ? 0.769 -5.833 -5.474 1.00 97.88 95 LYS A CA 1
ATOM 771 C C . LYS A 1 95 ? 0.174 -4.425 -5.458 1.00 97.88 95 LYS A C 1
ATOM 773 O O . LYS A 1 95 ? -1.040 -4.278 -5.385 1.00 97.88 95 LYS A O 1
ATOM 778 N N . ALA A 1 96 ? 1.027 -3.412 -5.599 1.00 97.81 96 ALA A N 1
ATOM 779 C CA . ALA A 1 96 ? 0.614 -2.033 -5.877 1.00 97.81 96 ALA A CA 1
ATOM 780 C C . ALA A 1 96 ? -0.414 -1.441 -4.888 1.00 97.81 96 ALA A C 1
ATOM 782 O O . ALA A 1 96 ? -1.310 -0.690 -5.271 1.00 97.81 96 ALA A O 1
ATOM 783 N N . THR A 1 97 ? -0.278 -1.763 -3.604 1.00 98.00 97 THR A N 1
ATOM 784 C CA . THR A 1 97 ? -1.090 -1.152 -2.551 1.00 98.00 97 THR A CA 1
ATOM 785 C C . THR A 1 97 ? -0.620 0.272 -2.239 1.00 98.00 97 THR A C 1
ATOM 787 O O . THR A 1 97 ? 0.540 0.646 -2.437 1.00 98.00 97 THR A O 1
ATOM 790 N N . LEU A 1 98 ? -1.536 1.082 -1.729 1.00 98.62 98 LEU A N 1
ATOM 791 C CA . LEU A 1 98 ? -1.277 2.408 -1.202 1.00 98.62 98 LEU A CA 1
ATOM 792 C C . LEU A 1 98 ? -1.380 2.364 0.324 1.00 98.62 98 LEU A C 1
ATOM 794 O O . LEU A 1 98 ? -2.456 2.132 0.875 1.00 98.62 98 LEU A O 1
ATOM 798 N N . GLU A 1 99 ? -0.263 2.605 1.003 1.00 98.50 99 GLU A N 1
ATOM 799 C CA . GLU A 1 99 ? -0.196 2.719 2.458 1.00 98.50 99 GLU A CA 1
ATOM 800 C C . GLU A 1 99 ? -0.358 4.192 2.853 1.00 98.50 99 GLU A C 1
ATOM 802 O O . GLU A 1 99 ? 0.527 5.022 2.646 1.00 98.50 99 GLU A O 1
ATOM 807 N N . LEU A 1 100 ? -1.492 4.541 3.455 1.00 98.12 100 LEU A N 1
ATOM 808 C CA . LEU A 1 100 ? -1.722 5.877 3.987 1.00 98.12 100 LEU A CA 1
ATOM 809 C C . LEU A 1 100 ? -1.366 5.923 5.472 1.00 98.12 100 LEU A C 1
ATOM 811 O O . LEU A 1 100 ? -2.043 5.321 6.305 1.00 98.12 100 LEU A O 1
ATOM 815 N N . THR A 1 101 ? -0.331 6.688 5.810 1.00 97.25 101 THR A N 1
ATOM 816 C CA . THR A 1 101 ? 0.112 6.885 7.195 1.00 97.25 101 THR A CA 1
ATOM 817 C C . THR A 1 101 ? -0.495 8.154 7.778 1.00 97.25 101 THR A C 1
ATOM 819 O O . THR A 1 101 ? -0.199 9.263 7.326 1.00 97.25 101 THR A O 1
ATOM 822 N N . HIS A 1 102 ? -1.296 8.012 8.830 1.00 96.50 102 HIS A N 1
ATOM 823 C CA . HIS A 1 102 ? -1.877 9.131 9.563 1.00 96.50 102 HIS A CA 1
ATOM 824 C C . HIS A 1 102 ? -1.267 9.248 10.970 1.00 96.50 102 HIS A C 1
ATOM 826 O O . HIS A 1 102 ? -1.527 8.385 11.814 1.00 96.50 102 HIS A O 1
ATOM 832 N N . PRO A 1 103 ? -0.485 10.302 11.266 1.00 91.44 103 PRO A N 1
ATOM 833 C CA . PRO A 1 103 ? -0.035 10.567 12.627 1.00 91.44 103 PRO A CA 1
ATOM 834 C C . PRO A 1 103 ? -1.216 11.017 13.496 1.00 91.44 103 PRO A C 1
ATOM 836 O O . PRO A 1 103 ? -1.919 11.974 13.171 1.00 91.44 103 PRO A O 1
ATOM 839 N N . ILE A 1 104 ? -1.407 10.352 14.632 1.00 85.44 104 ILE A N 1
ATOM 840 C CA . ILE A 1 104 ? -2.451 10.678 15.603 1.00 85.44 104 ILE A CA 1
ATOM 841 C C . ILE A 1 104 ? -1.973 11.880 16.423 1.00 85.44 104 ILE A C 1
ATOM 843 O O . ILE A 1 104 ? -1.030 11.788 17.212 1.00 85.44 104 ILE A O 1
ATOM 847 N N . GLN A 1 105 ? -2.638 13.023 16.258 1.00 65.19 105 GLN A N 1
ATOM 848 C CA . GLN A 1 105 ? -2.410 14.178 17.121 1.00 65.19 105 GLN A CA 1
ATOM 849 C C . GLN A 1 105 ? -3.103 13.959 18.471 1.00 65.19 105 GLN A C 1
ATOM 851 O O . GLN A 1 105 ? -4.327 13.871 18.542 1.00 65.19 105 GLN A O 1
ATOM 856 N N . HIS A 1 106 ? -2.333 13.924 19.560 1.00 56.25 106 HIS A N 1
ATOM 857 C CA . HIS A 1 106 ? -2.904 14.105 20.893 1.00 56.25 106 HIS A CA 1
ATOM 858 C C . HIS A 1 106 ? -3.206 15.591 21.100 1.00 56.25 106 HIS A C 1
ATOM 860 O O . HIS A 1 106 ? -2.293 16.419 21.089 1.00 56.25 106 HIS A O 1
ATOM 866 N N . LYS A 1 107 ? -4.475 15.938 21.337 1.00 41.59 107 LYS A N 1
ATOM 867 C CA . LYS A 1 107 ? -4.806 17.218 21.971 1.00 41.59 107 LYS A CA 1
ATOM 868 C C . LYS A 1 107 ? -4.278 17.160 23.407 1.00 41.59 107 LYS A C 1
ATOM 870 O O . LYS A 1 107 ? -4.826 16.439 24.230 1.00 41.59 107 LYS A O 1
ATOM 875 N N . GLY A 1 108 ? -3.175 17.862 23.658 1.00 48.28 108 GLY A N 1
ATOM 876 C CA . GLY A 1 108 ? -2.472 17.875 24.941 1.00 48.28 108 GLY A CA 1
ATOM 877 C C . GLY A 1 108 ? -1.087 17.247 24.829 1.00 48.28 108 GLY A C 1
ATOM 878 O O . GLY A 1 108 ? -0.895 16.075 25.144 1.00 48.28 108 GLY A O 1
ATOM 879 N N . ALA A 1 109 ? -0.103 18.033 24.392 1.00 42.56 109 ALA A N 1
ATOM 880 C CA . ALA A 1 109 ? 1.307 17.689 24.539 1.00 42.56 109 ALA A CA 1
ATOM 881 C C . ALA A 1 109 ? 1.722 17.844 26.014 1.00 42.56 109 ALA A C 1
ATOM 883 O O . ALA A 1 109 ? 2.470 18.743 26.376 1.00 42.56 109 ALA A O 1
ATOM 884 N N . GLY A 1 110 ? 1.200 16.971 26.876 1.00 48.78 110 GLY A N 1
ATOM 885 C CA . GLY A 1 110 ? 1.844 16.652 28.141 1.00 48.78 110 GLY A CA 1
ATOM 886 C C . GLY A 1 110 ? 3.021 15.726 27.851 1.00 48.78 110 GLY A C 1
ATOM 887 O O . GLY A 1 110 ? 2.893 14.773 27.080 1.00 48.78 110 GLY A O 1
ATOM 888 N N . THR A 1 111 ? 4.185 16.033 28.417 1.00 55.69 111 THR A N 1
ATOM 889 C CA . THR A 1 111 ? 5.384 15.190 28.383 1.00 55.69 111 THR A CA 1
ATOM 890 C C . THR A 1 111 ? 5.009 13.730 28.643 1.00 55.69 111 THR A C 1
ATOM 892 O O . THR A 1 111 ? 4.485 13.427 29.711 1.00 55.69 111 THR A O 1
ATOM 895 N N . LEU A 1 112 ? 5.280 12.834 27.680 1.00 56.22 112 LEU A N 1
ATOM 896 C CA . LEU A 1 112 ? 5.059 11.389 27.842 1.00 56.22 112 LEU A CA 1
ATOM 897 C C . LEU A 1 112 ? 5.626 10.926 29.186 1.00 56.22 112 LEU A C 1
ATOM 899 O O . LEU A 1 112 ? 6.803 11.187 29.480 1.00 56.22 112 LEU A O 1
ATOM 903 N N . LEU A 1 113 ? 4.817 10.215 29.967 1.00 62.25 113 LEU A N 1
ATOM 904 C CA . LEU A 1 113 ? 5.253 9.659 31.239 1.00 62.25 113 LEU A CA 1
ATOM 905 C C . LEU A 1 113 ? 6.413 8.671 30.994 1.00 62.25 113 LEU A C 1
ATOM 907 O O . LEU A 1 113 ? 6.478 8.022 29.943 1.00 62.25 113 LEU A O 1
ATOM 911 N N . PRO A 1 114 ? 7.353 8.508 31.943 1.00 67.69 114 PRO A N 1
ATOM 912 C CA . PRO A 1 114 ? 8.510 7.622 31.776 1.00 67.69 114 PRO A CA 1
ATOM 913 C C . PRO A 1 114 ? 8.149 6.186 31.359 1.00 67.69 114 PRO A C 1
ATOM 915 O O . PRO A 1 114 ? 8.869 5.575 30.563 1.00 67.69 114 PRO A O 1
ATOM 918 N N . LYS A 1 115 ? 7.005 5.677 31.838 1.00 66.94 115 LYS A N 1
ATOM 919 C CA . LYS A 1 115 ? 6.447 4.370 31.468 1.00 66.94 115 LYS A CA 1
ATOM 920 C C . LYS A 1 115 ? 6.040 4.321 29.993 1.00 66.94 115 LYS A C 1
ATOM 922 O O . LYS A 1 115 ? 6.477 3.430 29.276 1.00 66.94 115 LYS A O 1
ATOM 927 N N . GLU A 1 116 ? 5.341 5.344 29.506 1.00 66.00 116 GLU A N 1
ATOM 928 C CA . GLU A 1 116 ? 4.935 5.455 28.099 1.00 66.00 116 GLU A CA 1
ATOM 929 C C . GLU A 1 116 ? 6.152 5.555 27.166 1.00 66.00 116 GLU A C 1
ATOM 931 O O . GLU A 1 116 ? 6.173 4.939 26.104 1.00 66.00 116 GLU A O 1
ATOM 936 N N . LYS A 1 117 ? 7.224 6.253 27.579 1.00 57.44 117 LYS A N 1
ATOM 937 C CA . LYS A 1 117 ? 8.502 6.281 26.836 1.00 57.44 117 LYS A CA 1
ATOM 938 C C . LYS A 1 117 ? 9.209 4.922 26.824 1.00 57.44 117 LYS A C 1
ATOM 940 O O . LYS A 1 117 ? 9.897 4.589 25.857 1.00 57.44 117 LYS A O 1
ATOM 945 N N . ALA A 1 118 ? 9.128 4.152 27.907 1.00 67.94 118 ALA A N 1
ATOM 946 C CA . ALA A 1 118 ? 9.698 2.807 27.967 1.00 67.94 118 ALA A CA 1
ATOM 947 C C . ALA A 1 118 ? 8.907 1.827 27.087 1.00 67.94 118 ALA A C 1
ATOM 949 O O . ALA A 1 118 ? 9.518 1.056 26.344 1.00 67.94 118 ALA A O 1
ATOM 950 N N . ASP A 1 119 ? 7.579 1.921 27.105 1.00 66.75 119 ASP A N 1
ATOM 951 C CA . ASP A 1 119 ? 6.683 1.119 26.274 1.00 66.75 119 ASP A CA 1
ATOM 952 C C . ASP A 1 119 ? 6.833 1.476 24.791 1.00 66.75 119 ASP A C 1
ATOM 954 O O . ASP A 1 119 ? 6.937 0.575 23.963 1.00 66.75 119 ASP A O 1
ATOM 958 N N . LEU A 1 120 ? 7.002 2.762 24.456 1.00 55.84 120 LEU A N 1
ATOM 959 C CA . LEU A 1 120 ? 7.356 3.231 23.112 1.00 55.84 120 LEU A CA 1
ATOM 960 C C . LEU A 1 120 ? 8.671 2.632 22.622 1.00 55.84 120 LEU A C 1
ATOM 962 O O . LEU A 1 120 ? 8.723 2.047 21.542 1.00 55.84 120 LEU A O 1
ATOM 966 N N . ARG A 1 121 ? 9.727 2.699 23.439 1.00 58.28 121 ARG A N 1
ATOM 967 C CA . ARG A 1 121 ? 11.021 2.087 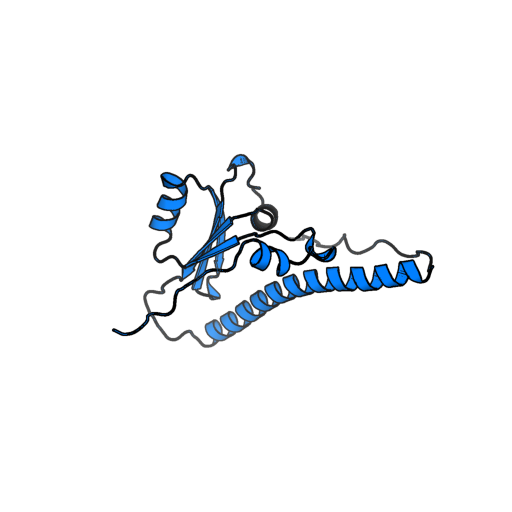23.104 1.00 58.28 121 ARG A CA 1
ATOM 968 C C . ARG A 1 121 ? 10.904 0.574 22.929 1.00 58.28 121 ARG A C 1
ATOM 970 O O . ARG A 1 121 ? 11.570 0.009 22.064 1.00 58.28 121 ARG A O 1
ATOM 977 N N . ARG A 1 122 ? 10.056 -0.093 23.715 1.00 66.56 122 ARG A N 1
ATOM 978 C CA . ARG A 1 122 ? 9.821 -1.540 23.624 1.00 66.56 122 ARG A CA 1
ATOM 979 C C . ARG A 1 122 ? 9.007 -1.904 22.378 1.00 66.56 122 ARG A C 1
ATOM 981 O O . ARG A 1 122 ? 9.353 -2.871 21.707 1.00 66.56 122 ARG A O 1
ATOM 988 N N . ALA A 1 123 ? 7.992 -1.115 22.029 1.00 61.6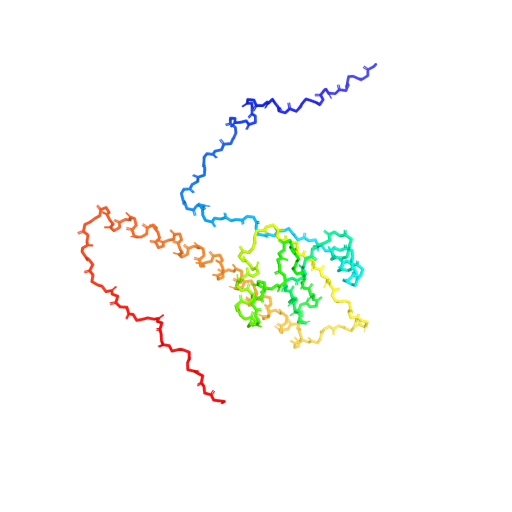9 123 ALA A N 1
ATOM 989 C CA . ALA A 1 123 ? 7.182 -1.274 20.823 1.00 61.69 123 ALA A CA 1
ATOM 990 C C . ALA A 1 123 ? 8.000 -1.013 19.551 1.00 61.69 123 ALA A C 1
ATOM 992 O O . ALA A 1 123 ? 7.990 -1.850 18.656 1.00 61.69 123 ALA A O 1
ATOM 993 N N . MET A 1 124 ? 8.799 0.058 19.511 1.00 56.97 124 MET A N 1
ATOM 994 C CA . MET A 1 124 ? 9.728 0.329 18.408 1.00 56.97 124 MET A CA 1
ATOM 995 C C . MET A 1 124 ? 10.772 -0.777 18.272 1.00 56.97 124 MET A C 1
ATOM 997 O O . MET A 1 124 ? 11.038 -1.225 17.165 1.00 56.97 124 MET A O 1
ATOM 1001 N N . LYS A 1 125 ? 11.315 -1.294 19.384 1.00 58.66 125 LYS A N 1
ATOM 1002 C CA . LYS A 1 125 ? 12.191 -2.473 19.343 1.00 58.66 125 LYS A CA 1
ATOM 1003 C C . LYS A 1 125 ? 11.465 -3.711 18.826 1.00 58.66 125 LYS A C 1
ATOM 1005 O O . LYS A 1 125 ? 12.079 -4.470 18.096 1.00 58.66 125 LYS A O 1
ATOM 1010 N N . ARG A 1 126 ? 10.187 -3.931 19.154 1.00 64.31 126 ARG A N 1
ATOM 1011 C CA . ARG A 1 126 ? 9.394 -5.052 18.614 1.00 64.31 126 ARG A CA 1
ATOM 1012 C C . ARG A 1 126 ? 9.071 -4.873 17.137 1.00 64.31 126 ARG A C 1
ATOM 1014 O O . ARG A 1 126 ? 9.102 -5.869 16.437 1.00 64.31 126 ARG A O 1
ATOM 1021 N N . MET A 1 127 ? 8.816 -3.650 16.676 1.00 54.22 127 MET A N 1
ATOM 1022 C CA . MET A 1 127 ? 8.534 -3.339 15.274 1.00 54.22 127 MET A CA 1
ATOM 1023 C C . MET A 1 127 ? 9.799 -3.397 14.423 1.00 54.22 127 MET A C 1
ATOM 1025 O O . MET A 1 127 ? 9.794 -4.051 13.395 1.00 54.22 127 MET A O 1
ATOM 1029 N N . MET A 1 128 ? 10.910 -2.820 14.887 1.00 53.31 128 MET A N 1
ATOM 1030 C CA . MET A 1 128 ? 12.213 -2.998 14.245 1.00 53.31 128 MET A CA 1
ATOM 1031 C C . MET A 1 128 ? 12.675 -4.445 14.329 1.00 53.31 128 MET A C 1
ATOM 1033 O O . MET A 1 128 ? 13.279 -4.923 13.390 1.00 53.31 128 MET A O 1
ATOM 1037 N N . LYS A 1 129 ? 12.341 -5.181 15.396 1.00 55.16 129 LYS A N 1
ATOM 1038 C CA . LYS A 1 129 ? 12.547 -6.630 15.440 1.00 55.16 129 LYS A CA 1
ATOM 1039 C C . LYS A 1 129 ? 11.592 -7.359 14.502 1.00 55.16 129 LYS A C 1
ATOM 1041 O O . LYS A 1 129 ? 11.993 -8.378 13.995 1.00 55.16 129 LYS A O 1
ATOM 1046 N N . TRP A 1 130 ? 10.382 -6.879 14.236 1.00 41.72 130 TRP A N 1
ATOM 1047 C CA . TRP A 1 130 ? 9.476 -7.451 13.233 1.00 41.72 130 TRP A CA 1
ATOM 1048 C C . TRP A 1 130 ? 9.973 -7.176 11.814 1.00 41.72 130 TRP A C 1
ATOM 1050 O O . TRP A 1 130 ? 9.978 -8.086 11.006 1.00 41.72 130 TRP A O 1
ATOM 1060 N N . SER A 1 131 ? 10.482 -5.972 11.549 1.00 44.81 131 SER A N 1
ATOM 1061 C CA . SER A 1 131 ? 11.177 -5.598 10.313 1.00 44.81 131 SER A CA 1
ATOM 1062 C C . SER A 1 131 ? 12.470 -6.389 10.148 1.00 44.81 131 SER A C 1
ATOM 1064 O O . SER A 1 131 ? 12.735 -6.898 9.076 1.00 44.81 131 SER A O 1
ATOM 1066 N N . ALA A 1 132 ? 13.238 -6.572 11.222 1.00 45.91 132 ALA A N 1
ATOM 1067 C CA . ALA A 1 132 ? 14.460 -7.364 11.221 1.00 45.91 132 ALA A CA 1
ATOM 1068 C C . ALA A 1 132 ? 14.177 -8.869 11.227 1.00 45.91 132 ALA A C 1
ATOM 1070 O O . ALA A 1 132 ? 14.994 -9.618 10.737 1.00 45.91 132 ALA A O 1
ATOM 1071 N N . LEU A 1 133 ? 13.051 -9.348 11.764 1.00 44.09 133 LEU A N 1
ATOM 1072 C CA . LEU A 1 133 ? 12.601 -10.741 11.654 1.00 44.09 133 LEU A CA 1
ATOM 1073 C C . LEU A 1 133 ? 12.008 -10.994 10.275 1.00 44.09 133 LEU A C 1
ATOM 1075 O O . LEU A 1 133 ? 12.119 -12.106 9.788 1.00 44.09 133 LEU A O 1
ATOM 1079 N N . TRP A 1 134 ? 11.411 -9.989 9.642 1.00 42.12 134 TRP A N 1
ATOM 1080 C CA . TRP A 1 134 ? 11.014 -10.011 8.243 1.00 42.12 134 TRP A CA 1
ATOM 1081 C C . TRP A 1 134 ? 12.261 -10.054 7.357 1.00 42.12 134 TRP A C 1
ATOM 1083 O O . TRP A 1 134 ? 12.414 -10.998 6.594 1.00 42.12 134 TRP A O 1
ATOM 1093 N N . GLU A 1 135 ? 13.220 -9.145 7.545 1.00 39.09 135 GLU A N 1
ATOM 1094 C CA . GLU A 1 135 ? 14.520 -9.147 6.861 1.00 39.09 135 GLU A CA 1
ATOM 1095 C C . GLU A 1 135 ? 15.343 -10.402 7.162 1.00 39.09 135 GLU A C 1
ATOM 1097 O O . GLU A 1 135 ? 15.920 -10.955 6.242 1.00 39.09 135 GLU A O 1
ATOM 1102 N N . GLU A 1 136 ? 15.383 -10.904 8.399 1.00 40.09 136 GLU A N 1
ATOM 1103 C CA . GLU A 1 136 ? 16.083 -12.140 8.776 1.00 40.09 136 GLU A CA 1
ATOM 1104 C C . GLU A 1 136 ? 15.301 -13.374 8.319 1.00 40.09 136 GLU A C 1
ATOM 1106 O O . GLU A 1 136 ? 15.924 -14.374 8.016 1.00 40.09 136 GLU A O 1
ATOM 1111 N N . SER A 1 137 ? 13.976 -13.329 8.153 1.00 47.62 137 SER A N 1
ATOM 1112 C CA . SER A 1 137 ? 13.237 -14.392 7.449 1.00 47.62 137 SER A CA 1
ATOM 1113 C C . SER A 1 137 ? 13.582 -14.391 5.959 1.00 47.62 137 SER A C 1
ATOM 1115 O O . SER A 1 137 ? 13.828 -15.456 5.399 1.00 47.62 137 SER A O 1
ATOM 1117 N N . GLN A 1 138 ? 13.717 -13.213 5.336 1.00 43.56 138 GLN A N 1
ATOM 1118 C CA . GLN A 1 138 ? 14.247 -13.072 3.975 1.00 43.56 138 GLN A CA 1
ATOM 1119 C C . GLN A 1 138 ? 15.716 -13.543 3.906 1.00 43.56 138 GLN A C 1
ATOM 1121 O O . GLN A 1 138 ? 16.100 -14.267 2.991 1.00 43.56 138 GLN A O 1
ATOM 1126 N N . ARG A 1 139 ? 16.548 -13.235 4.910 1.00 47.16 139 ARG A N 1
ATOM 1127 C CA . ARG A 1 139 ? 17.971 -13.620 4.988 1.00 47.16 139 ARG A CA 1
ATOM 1128 C C . ARG A 1 139 ? 18.180 -15.094 5.311 1.00 47.16 139 ARG A C 1
ATOM 1130 O O . ARG A 1 139 ? 19.086 -15.691 4.746 1.00 47.16 139 ARG A O 1
ATOM 1137 N N . ILE A 1 140 ? 17.370 -15.694 6.184 1.00 48.69 140 ILE A N 1
ATOM 1138 C CA . ILE A 1 140 ? 17.352 -17.130 6.496 1.00 48.69 140 ILE A CA 1
ATOM 1139 C C . ILE A 1 140 ? 16.851 -17.894 5.277 1.00 48.69 140 ILE A C 1
ATOM 1141 O O . ILE A 1 140 ? 17.462 -18.902 4.945 1.00 48.69 140 ILE A O 1
ATOM 1145 N N . ALA A 1 141 ? 15.844 -17.400 4.548 1.00 45.78 141 ALA A N 1
ATOM 1146 C CA . ALA A 1 141 ? 15.470 -17.966 3.252 1.00 45.78 141 ALA A CA 1
ATOM 1147 C C . ALA A 1 141 ? 16.656 -17.922 2.265 1.00 45.78 141 ALA A C 1
ATOM 1149 O O . ALA A 1 141 ? 17.014 -18.948 1.686 1.00 45.78 141 ALA A O 1
ATOM 1150 N N . VAL A 1 142 ? 17.360 -16.787 2.164 1.00 47.97 142 VAL A N 1
ATOM 1151 C CA . VAL A 1 142 ? 18.558 -16.627 1.313 1.00 47.97 142 VAL A CA 1
ATOM 1152 C C . VAL A 1 142 ? 19.742 -17.499 1.772 1.00 47.97 142 VAL A C 1
ATOM 1154 O O . VAL A 1 142 ? 20.457 -18.060 0.940 1.00 47.97 142 VAL A O 1
ATOM 1157 N N . LYS A 1 143 ? 19.965 -17.653 3.081 1.00 40.09 143 LYS A N 1
ATOM 1158 C CA . LYS A 1 143 ? 21.063 -18.439 3.671 1.00 40.09 143 LYS A CA 1
ATOM 1159 C C . LYS A 1 143 ? 20.771 -19.941 3.643 1.00 40.09 143 LYS A C 1
ATOM 1161 O O . LYS A 1 143 ? 21.687 -20.722 3.404 1.00 40.09 143 LYS A O 1
ATOM 1166 N N . TRP A 1 144 ? 19.512 -20.348 3.800 1.00 37.72 144 TRP A N 1
ATOM 1167 C CA . TRP A 1 144 ? 19.061 -21.725 3.591 1.00 37.72 144 TRP A CA 1
ATOM 1168 C C . TRP A 1 144 ? 19.259 -22.136 2.131 1.00 37.72 144 TRP A C 1
ATOM 1170 O O . TRP A 1 144 ? 19.826 -23.195 1.900 1.00 37.72 144 TRP A O 1
ATOM 1180 N N . LEU A 1 145 ? 18.940 -21.265 1.163 1.00 47.09 145 LEU A N 1
ATOM 1181 C CA . LEU A 1 145 ? 19.248 -21.453 -0.266 1.00 47.09 145 LEU A CA 1
ATOM 1182 C C . LEU A 1 145 ? 20.753 -21.611 -0.556 1.00 47.09 145 LEU A C 1
ATOM 1184 O O . LEU A 1 145 ? 21.144 -22.426 -1.390 1.00 47.09 145 LEU A O 1
ATOM 1188 N N . LEU A 1 146 ? 21.618 -20.871 0.145 1.00 47.06 146 LEU A N 1
ATOM 1189 C CA . LEU A 1 146 ? 23.074 -21.025 0.025 1.00 47.06 146 LEU A CA 1
ATOM 1190 C C . LEU A 1 146 ? 23.575 -22.341 0.652 1.00 47.06 146 LEU A C 1
ATOM 1192 O O . LEU A 1 146 ? 24.449 -22.997 0.086 1.00 47.06 146 LEU A O 1
ATOM 1196 N N . CYS A 1 147 ? 23.007 -22.770 1.782 1.00 44.56 147 CYS A N 1
ATOM 1197 C CA . CYS A 1 147 ? 23.382 -24.022 2.445 1.00 44.56 147 CYS A CA 1
ATOM 1198 C C . CYS A 1 147 ? 22.826 -25.279 1.751 1.00 44.56 147 CYS A C 1
ATOM 1200 O O . CYS A 1 147 ? 23.514 -26.301 1.717 1.00 44.56 147 CYS A O 1
ATOM 1202 N N . THR A 1 148 ? 21.625 -25.233 1.167 1.00 47.47 148 THR A N 1
ATOM 1203 C CA . THR A 1 148 ? 21.081 -26.337 0.358 1.00 47.47 148 THR A CA 1
ATOM 1204 C C . THR A 1 148 ? 21.761 -26.420 -1.006 1.00 47.47 148 THR A C 1
ATOM 1206 O O . THR A 1 148 ? 22.098 -27.523 -1.430 1.00 47.47 148 THR A O 1
ATOM 1209 N N . GLY A 1 149 ? 22.100 -25.280 -1.623 1.00 44.59 149 GLY A N 1
ATOM 1210 C CA . GLY A 1 149 ? 22.880 -25.223 -2.865 1.00 44.59 149 GLY A CA 1
ATOM 1211 C C . GLY A 1 149 ? 24.315 -25.759 -2.739 1.00 44.59 149 GLY A C 1
ATOM 1212 O O . GLY A 1 149 ? 24.820 -26.377 -3.678 1.00 44.59 149 GLY A O 1
ATOM 1213 N N . LEU A 1 150 ? 24.964 -25.605 -1.574 1.00 40.28 150 LEU A N 1
ATOM 1214 C CA . LEU A 1 150 ? 26.244 -26.274 -1.288 1.00 40.28 150 LEU A CA 1
ATOM 1215 C C . LEU A 1 150 ? 26.083 -27.780 -1.016 1.00 40.28 150 LEU A C 1
ATOM 1217 O O . LEU A 1 150 ? 26.980 -28.554 -1.347 1.00 40.28 150 LEU A O 1
ATOM 1221 N N . ARG A 1 151 ? 24.951 -28.225 -0.453 1.00 37.06 151 ARG A N 1
ATOM 1222 C CA . ARG A 1 151 ? 24.706 -29.651 -0.159 1.00 37.06 151 ARG A CA 1
ATOM 1223 C C . ARG A 1 151 ? 24.425 -30.489 -1.403 1.00 37.06 151 ARG A C 1
ATOM 1225 O O . ARG A 1 151 ? 24.896 -31.621 -1.470 1.00 37.06 151 ARG A O 1
ATOM 1232 N N . THR A 1 152 ? 23.743 -29.947 -2.411 1.00 40.09 152 THR A N 1
ATOM 1233 C CA . THR A 1 152 ? 23.523 -30.650 -3.691 1.00 40.09 152 THR A CA 1
ATOM 1234 C C . THR A 1 152 ? 24.787 -30.781 -4.541 1.00 40.09 152 THR A C 1
ATOM 1236 O O . THR A 1 152 ? 24.865 -31.696 -5.353 1.00 40.09 152 THR A O 1
ATOM 1239 N N . LYS A 1 153 ? 25.813 -29.944 -4.322 1.00 43.22 153 LYS A N 1
ATOM 1240 C CA . LYS A 1 153 ? 27.142 -30.107 -4.946 1.00 43.22 153 LYS A CA 1
ATOM 1241 C C . LYS A 1 153 ? 28.058 -31.109 -4.226 1.00 43.22 153 LYS A C 1
ATOM 1243 O O . LYS A 1 153 ? 29.086 -31.471 -4.786 1.00 43.22 153 LYS A O 1
ATOM 1248 N N . LEU A 1 154 ? 27.700 -31.570 -3.023 1.00 40.03 154 LEU A N 1
ATOM 1249 C CA . LEU A 1 154 ? 28.529 -32.461 -2.192 1.00 40.03 154 LEU A CA 1
ATOM 1250 C C . LEU A 1 154 ? 27.927 -33.862 -1.964 1.00 40.03 154 LEU A C 1
ATOM 1252 O O . LEU A 1 154 ? 28.495 -34.648 -1.214 1.00 40.03 154 LEU A O 1
ATOM 1256 N N . GLY A 1 155 ? 26.800 -34.204 -2.600 1.00 39.47 155 GLY A 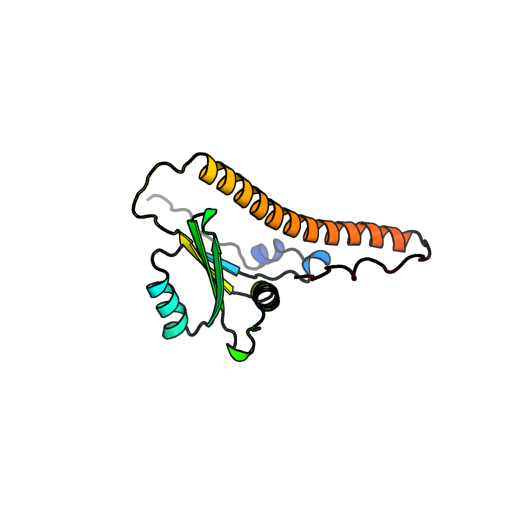N 1
ATOM 1257 C CA . GLY A 1 155 ? 26.299 -35.587 -2.639 1.00 39.47 155 GLY A CA 1
ATOM 1258 C C . GLY A 1 155 ? 25.910 -36.204 -1.286 1.00 39.47 155 GLY A C 1
ATOM 1259 O O . GLY A 1 155 ? 25.942 -37.424 -1.140 1.00 39.47 155 GLY A O 1
ATOM 1260 N N . VAL A 1 156 ? 25.532 -35.403 -0.284 1.00 42.25 156 VAL A N 1
ATOM 1261 C CA . VAL A 1 156 ? 25.152 -35.929 1.040 1.00 42.25 156 VAL A CA 1
ATOM 1262 C C . VAL A 1 156 ? 23.663 -36.292 1.060 1.00 42.25 156 VAL A C 1
ATOM 1264 O O . VAL A 1 156 ? 22.801 -35.422 0.933 1.00 42.25 156 VAL A O 1
ATOM 1267 N N . ARG A 1 157 ? 23.365 -37.591 1.217 1.00 33.72 157 ARG A N 1
ATOM 1268 C CA . ARG A 1 157 ? 22.001 -38.144 1.287 1.00 33.72 157 ARG A CA 1
ATOM 1269 C C . ARG A 1 157 ? 21.220 -37.639 2.506 1.00 33.72 157 ARG A C 1
ATOM 1271 O O . ARG A 1 157 ? 21.756 -37.429 3.590 1.00 33.72 157 ARG A O 1
ATOM 1278 N N . SER A 1 158 ? 19.922 -37.474 2.277 1.00 39.62 158 SER A N 1
ATOM 1279 C CA . SER A 1 158 ? 18.888 -37.014 3.197 1.00 39.62 158 SER A CA 1
ATOM 1280 C C . SER A 1 158 ? 18.671 -37.939 4.394 1.00 39.62 158 SER A C 1
ATOM 1282 O O . SER A 1 158 ? 18.452 -39.136 4.226 1.00 39.62 158 SER A O 1
ATOM 1284 N N . GLY A 1 159 ? 18.579 -37.343 5.577 1.00 36.50 159 GLY A N 1
ATOM 1285 C CA . GLY A 1 159 ? 17.976 -37.958 6.751 1.00 36.50 159 GLY A CA 1
ATOM 1286 C C . GLY A 1 159 ? 17.632 -36.880 7.766 1.00 36.50 159 GLY A C 1
ATOM 1287 O O . GLY A 1 159 ? 18.480 -36.569 8.590 1.00 36.50 159 GLY A O 1
ATOM 1288 N N . PHE A 1 160 ? 16.458 -36.252 7.616 1.00 29.44 160 PHE A N 1
ATOM 1289 C CA . PHE A 1 160 ? 15.553 -35.781 8.683 1.00 29.44 160 PHE A CA 1
ATOM 1290 C C . PHE A 1 160 ? 14.525 -34.766 8.141 1.00 29.44 160 PHE A C 1
ATOM 1292 O O . PHE A 1 160 ? 14.870 -33.662 7.729 1.00 29.44 160 PHE A O 1
ATOM 1299 N N . TYR A 1 161 ? 13.255 -35.148 8.204 1.00 30.66 161 TYR A N 1
ATOM 1300 C CA . TYR A 1 161 ? 12.046 -34.319 8.327 1.00 30.66 161 TYR A CA 1
ATOM 1301 C C . TYR A 1 161 ? 11.039 -35.194 9.109 1.00 30.66 161 TYR A C 1
ATOM 1303 O O . TYR A 1 161 ? 11.192 -36.418 9.054 1.00 30.66 161 TYR A O 1
ATOM 1311 N N . PRO A 1 162 ? 9.969 -34.678 9.745 1.00 41.88 162 PRO A N 1
ATOM 1312 C CA . PRO A 1 162 ? 9.628 -33.300 10.116 1.00 41.88 162 PRO A CA 1
ATOM 1313 C C . PRO A 1 162 ? 9.236 -33.183 11.613 1.00 41.88 162 PRO A C 1
ATOM 1315 O O . PRO A 1 162 ? 8.523 -34.033 12.130 1.00 41.88 162 PRO A O 1
ATOM 1318 N N . GLN A 1 163 ? 9.578 -32.099 12.315 1.00 32.03 163 GLN A N 1
ATOM 1319 C CA . GLN A 1 163 ? 8.836 -31.711 13.531 1.00 32.03 163 GLN A CA 1
ATOM 1320 C C . GLN A 1 163 ? 9.123 -30.252 13.900 1.00 32.03 163 GLN A C 1
ATOM 1322 O O . GLN A 1 163 ? 10.085 -29.951 14.593 1.00 32.03 163 GLN A O 1
ATOM 1327 N N . CYS A 1 164 ? 8.307 -29.335 13.375 1.00 26.97 164 CYS A N 1
ATOM 1328 C CA . CYS A 1 164 ? 8.046 -28.020 13.982 1.00 26.97 164 CYS A CA 1
ATOM 1329 C C . CYS A 1 164 ? 6.847 -27.346 13.290 1.00 26.97 164 CYS A C 1
ATOM 1331 O O . CYS A 1 164 ? 6.901 -26.220 12.812 1.00 26.97 164 CYS A O 1
ATOM 1333 N N . CYS A 1 165 ? 5.746 -28.082 13.190 1.00 28.92 165 CYS A N 1
ATOM 1334 C CA . CYS A 1 165 ? 4.414 -27.540 12.946 1.00 28.92 165 CYS A CA 1
ATOM 1335 C C . CYS A 1 165 ? 3.462 -28.430 13.732 1.00 28.92 165 CYS A C 1
ATOM 1337 O O . CYS A 1 165 ? 2.880 -29.324 13.145 1.00 28.92 165 CYS A O 1
ATOM 1339 N N . HIS A 1 166 ? 3.441 -28.284 15.059 1.00 30.00 166 HIS A N 1
ATOM 1340 C CA . HIS A 1 166 ? 2.377 -28.716 15.979 1.00 30.00 166 HIS A CA 1
ATOM 1341 C C . HIS A 1 166 ? 2.795 -28.301 17.397 1.00 30.00 166 HIS A C 1
ATOM 1343 O O . HIS A 1 166 ? 3.497 -29.047 18.064 1.00 30.00 166 HIS A O 1
ATOM 1349 N N . GLN A 1 167 ? 2.426 -2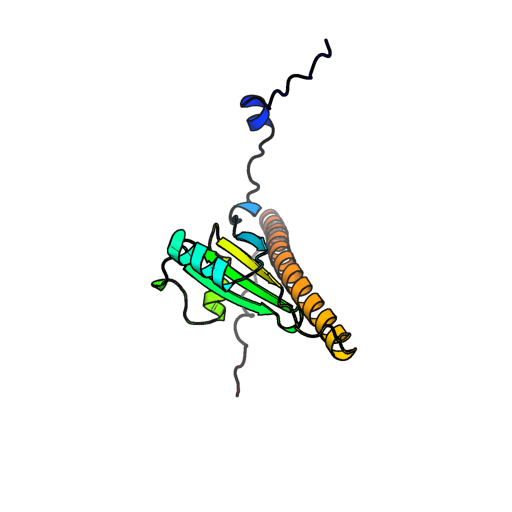7.082 17.805 1.00 30.69 167 GLN A N 1
ATOM 1350 C CA . GLN A 1 167 ? 2.109 -26.670 19.188 1.00 30.69 167 GLN A CA 1
ATOM 1351 C C . GL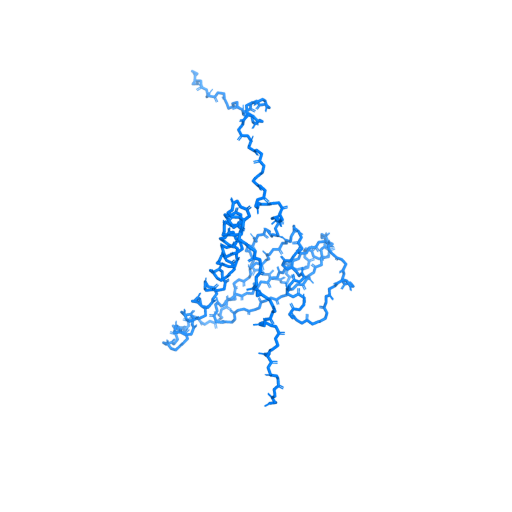N A 1 167 ? 2.055 -25.138 19.265 1.00 30.69 167 GLN A C 1
ATOM 1353 O O . GLN A 1 167 ? 2.970 -24.470 19.736 1.00 30.69 167 GLN A O 1
ATOM 1358 N N . ILE A 1 168 ? 0.934 -24.569 18.826 1.00 30.12 168 ILE A N 1
ATOM 1359 C CA . ILE A 1 168 ? 0.384 -23.401 19.514 1.00 30.12 168 ILE A CA 1
ATOM 1360 C C . ILE A 1 168 ? -0.847 -23.945 20.223 1.00 30.12 168 ILE A C 1
ATOM 1362 O O . ILE A 1 168 ? -1.916 -24.086 19.639 1.00 30.12 168 ILE A O 1
ATOM 1366 N N . ASN A 1 169 ? -0.616 -24.382 21.459 1.00 27.80 169 ASN A N 1
ATOM 1367 C CA . ASN A 1 169 ? -1.651 -24.798 22.382 1.00 27.80 169 ASN A CA 1
ATOM 1368 C C . ASN A 1 169 ? -2.510 -23.563 22.684 1.00 27.80 169 ASN A C 1
ATOM 1370 O O . ASN A 1 169 ? -2.013 -22.582 23.240 1.00 27.80 169 ASN A O 1
ATOM 1374 N N . VAL A 1 170 ? -3.764 -23.596 22.246 1.00 38.62 170 VAL A N 1
ATOM 1375 C CA . VAL A 1 170 ? -4.814 -22.689 22.701 1.00 38.62 170 VAL A CA 1
ATOM 1376 C C . VAL A 1 170 ? -5.461 -23.383 23.887 1.00 38.62 170 VAL A C 1
ATOM 1378 O O . VAL A 1 170 ? -6.054 -24.442 23.711 1.00 38.62 170 VAL A O 1
ATOM 1381 N N . GLN A 1 171 ? -5.344 -22.798 25.072 1.00 28.19 171 GLN A N 1
ATOM 1382 C CA . GLN A 1 171 ? -6.212 -23.092 26.209 1.00 28.19 171 GLN A CA 1
ATOM 1383 C C . GLN A 1 171 ? -6.532 -21.779 26.946 1.00 28.19 171 GLN A C 1
ATOM 1385 O O . GLN A 1 171 ? -5.773 -20.820 26.779 1.00 28.19 171 GLN A O 1
ATOM 1390 N N . PRO A 1 172 ? -7.705 -21.719 27.607 1.00 43.00 172 PRO A N 1
ATOM 1391 C CA . PRO A 1 172 ? -8.553 -20.527 27.710 1.00 43.00 172 PRO A CA 1
ATOM 1392 C C . PRO A 1 172 ? -8.018 -19.411 28.609 1.00 43.00 172 PRO A C 1
ATOM 1394 O O . PRO A 1 172 ? -7.257 -19.707 29.557 1.00 43.00 172 PRO A O 1
#

Organism: NCBI:txid367368

Mean predicted aligned error: 15.21 Å

Radius of gyration: 23.52 Å; Cα contacts (8 Å, |Δi|>4): 140; chains: 1; bounding box: 44×74×58 Å

pLDDT: mean 74.77, std 25.29, range [26.97, 98.69]

Secondary structure (DSSP, 8-state):
-PPPP--PPPPHHHHHHHPPPPPGGGTT----EEEEE-S-HHHHHHIIIIIT--EEEEEEEETTTTEEEEEEES--GGGS-SSHHHHHHHHTT-SSEEEEEEE---SS-----HHHHHHHHHHHHHHHHHHHHHHHHHHHHHHHHHHHHHHHTTT--------SS-------

Sequence (172 aa):
MSEQPELSGLSDEAAFNICSSPDPKTKDFLLQQTMLRIKDPKKSLDFYTRILGMTLLQKCDFPTMKFSLYFLAYEDKNDIPQDTKERTAWTFSRKATLELTHPIQHKGAGTLLPKEKADLRRAMKRMMKWSALWEESQRIAVKWLLCTGLRTKLGVRSGFYPQCCHQINVQP

Solvent-accessible surface area (backbone atoms only — not comparable to full-atom values): 10765 Å² total; per-residue (Å²): 134,84,85,72,82,81,88,72,77,80,50,70,68,63,54,56,74,70,61,76,82,83,58,83,88,54,73,84,66,74,70,33,68,49,78,44,82,44,93,50,68,68,64,50,50,48,44,45,32,74,74,68,61,33,32,83,74,49,76,48,80,37,77,77,79,35,32,36,41,38,35,30,29,90,58,65,76,85,75,58,53,85,53,69,67,58,27,51,57,53,56,74,66,37,66,66,24,39,35,38,38,32,71,56,81,68,92,67,90,63,81,75,50,74,66,56,52,50,50,31,54,50,50,51,50,50,48,54,42,47,53,46,46,48,50,45,49,54,45,48,54,55,48,49,52,53,54,52,58,54,40,73,76,64,75,69,81,90,87,86,84,88,90,90,87,85,82,84,82,85,77,136

Nearest PDB structures (foldseek):
  4x2a-assembly1_B  TM=9.258E-01  e=3.388E-15  Mus musculus
  7wsz-assembly1_B  TM=9.131E-01  e=3.173E-15  Homo sapiens
  7wsz-assembly1_A  TM=9.197E-01  e=8.448E-15  Homo sapiens
  1bh5-assembly1_B  TM=8.774E-01  e=4.398E-15  Homo sapiens
  4kyh-assembly1_A  TM=9.219E-01  e=1.424E-14  Mus musculus

Foldseek 3Di:
DDDDPPPDDDDPVRVVVVDDDDDPLCPLPAQQEDEDEDADVVVVVCCCCVVVVKDFQDKDDDVLQQKIKTKIDPDDPVPQDPDPVVSVVVSSSHHYIYIYIYGHDDPDPDPPDPVSVVVSVVVVVVVVVVVVVVVVVSVVVVVVVVVVVVVVVVPDDDDDDDDDPDDPDDDD

InterPro domains:
  IPR004360 Glyoxalase/fosfomycin resistance/dioxygenase domain [PF00903] (31-109)
  IPR018146 Glyoxalase I, conserved site [PS00934] (33-54)
  IPR029068 Glyoxalase/Bleomycin resistance protein/Dihydroxybiphenyl dioxygenase [G3DSA:3.10.180.10] (2-121)
  IPR029068 Glyoxalase/Bleomycin resistance protein/Dihydroxybiphenyl dioxygenase [SSF54593] (17-109)